Protein AF-A0A7S3V3T6-F1 (afdb_monomer_lite)

Secondary structure (DSSP, 8-state):
----TT-SS--S------SSS----TTS-TT-EEEEEEES-GGGS-GGGHHHHHHHHHHHEEEEEEEEEE-----TTTHHHHHHHHHHHHHHHT--HHHHHTT-

pLDDT: mean 87.16, std 9.93, range [44.53, 98.56]

Foldseek 3Di:
DDDDPPDPDDPDDDDDDDQPPDDAPVVAAFQADQEDEAAQHLLQHDPVCSVVNVVRVNRRHHVNRDYHYHHDDCPVVCVVVVVVVVVVVCVVVVPDPVSVVNSD

Organism: NCBI:txid215587

InterPro domains:
  IPR013216 Methyltransferase type 11 [PF08241] (13-69)
  IPR029063 S-adenosyl-L-methionine-dependent methyltransferase superfamily [G3DSA:3.40.50.150] (2-100)
  IPR029063 S-adenosyl-L-methionine-dependent methyltransferase superfamily [SSF53335] (4-76)

Structure (mmCIF, N/CA/C/O backbone):
data_AF-A0A7S3V3T6-F1
#
_entry.id   AF-A0A7S3V3T6-F1
#
loop_
_atom_site.group_PDB
_atom_site.id
_atom_site.type_symbol
_atom_site.label_atom_id
_atom_site.label_alt_id
_atom_site.label_comp_id
_atom_site.label_asym_id
_atom_site.label_entity_id
_atom_site.label_seq_id
_atom_site.pdbx_PDB_ins_code
_atom_site.Cartn_x
_atom_site.Cartn_y
_atom_site.Cartn_z
_atom_site.occupancy
_atom_site.B_iso_or_equiv
_atom_site.auth_seq_id
_atom_site.auth_comp_id
_atom_site.auth_asym_id
_atom_site.auth_atom_id
_atom_site.pdbx_PDB_model_num
ATOM 1 N N . TYR A 1 1 ? -11.395 9.733 -7.670 1.00 44.53 1 TYR A N 1
ATOM 2 C CA . TYR A 1 1 ? -12.633 9.117 -7.145 1.00 44.53 1 TYR A CA 1
ATOM 3 C C . TYR A 1 1 ? -12.459 7.608 -7.218 1.00 44.53 1 TYR A C 1
ATOM 5 O O . TYR A 1 1 ? -11.934 7.136 -8.219 1.00 44.53 1 TYR A O 1
ATOM 13 N N . VAL A 1 2 ? -12.792 6.868 -6.159 1.00 57.88 2 VAL A N 1
ATOM 14 C CA . VAL A 1 2 ? -12.673 5.398 -6.143 1.00 57.88 2 VAL A CA 1
ATOM 15 C C . VAL A 1 2 ? -13.891 4.814 -6.858 1.00 57.88 2 VAL A C 1
ATOM 17 O O . VAL A 1 2 ? -15.022 5.083 -6.455 1.00 57.88 2 VAL A O 1
ATOM 20 N N . VAL A 1 3 ? -13.667 4.069 -7.943 1.00 56.88 3 VAL A N 1
ATOM 21 C CA . VAL A 1 3 ? -14.731 3.445 -8.747 1.00 56.88 3 VAL A CA 1
ATOM 22 C C . VAL A 1 3 ? -14.764 1.956 -8.466 1.00 56.88 3 VAL A C 1
ATOM 24 O O . VAL A 1 3 ? -13.835 1.237 -8.820 1.00 56.88 3 VAL A O 1
ATOM 27 N N . GLU A 1 4 ? -15.854 1.486 -7.874 1.00 67.50 4 GLU A N 1
ATOM 28 C CA . GLU A 1 4 ? -16.157 0.062 -7.786 1.00 67.50 4 GLU A CA 1
ATOM 29 C C . GLU A 1 4 ? -17.113 -0.331 -8.921 1.00 67.50 4 GLU A C 1
ATOM 31 O O . GLU A 1 4 ? -18.010 0.433 -9.295 1.00 67.50 4 GLU A O 1
ATOM 36 N N . ARG A 1 5 ? -16.933 -1.527 -9.501 1.00 67.69 5 ARG A N 1
ATOM 37 C CA . ARG A 1 5 ? -17.873 -2.045 -10.506 1.00 67.69 5 ARG A CA 1
ATOM 38 C C . ARG A 1 5 ? -19.272 -2.147 -9.890 1.00 67.69 5 ARG A C 1
ATOM 40 O O . ARG A 1 5 ? -19.436 -2.760 -8.847 1.00 67.69 5 ARG A O 1
ATOM 47 N N . ALA A 1 6 ? -20.266 -1.618 -10.606 1.00 75.88 6 ALA A N 1
ATOM 48 C CA . ALA A 1 6 ? -21.687 -1.635 -10.245 1.00 75.88 6 ALA A CA 1
ATOM 49 C C . ALA A 1 6 ? -22.109 -0.756 -9.049 1.00 75.88 6 ALA A C 1
ATOM 51 O O . ALA A 1 6 ? -23.242 -0.889 -8.592 1.00 75.88 6 ALA A O 1
ATOM 52 N N . SER A 1 7 ? -21.269 0.178 -8.589 1.00 78.88 7 SER A N 1
ATOM 53 C CA . SER A 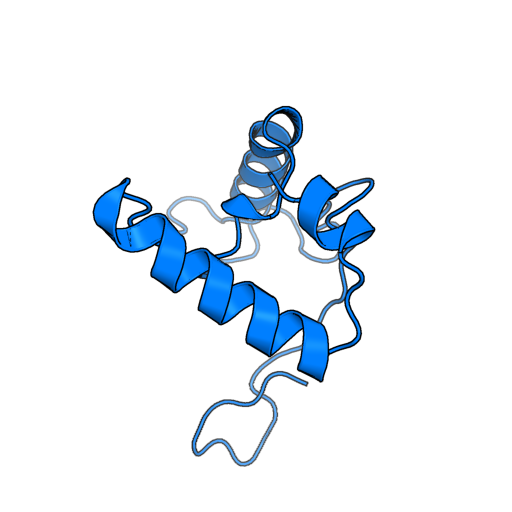1 7 ? -21.735 1.235 -7.684 1.00 78.88 7 SER A CA 1
ATOM 54 C C . SER A 1 7 ? -22.224 2.455 -8.470 1.00 78.88 7 SER A C 1
ATOM 56 O O . SER A 1 7 ? -21.523 2.959 -9.347 1.00 78.88 7 SER A O 1
ATOM 58 N N . GLU A 1 8 ? -23.417 2.955 -8.142 1.00 82.06 8 GLU A N 1
ATOM 59 C CA . GLU A 1 8 ? -23.961 4.205 -8.701 1.00 82.06 8 GLU A CA 1
ATOM 60 C C . GLU A 1 8 ? -23.407 5.458 -7.992 1.00 82.06 8 GLU A C 1
ATOM 62 O O . GLU A 1 8 ? -23.579 6.575 -8.480 1.00 82.06 8 GLU A O 1
ATOM 67 N N . VAL A 1 9 ? -22.719 5.286 -6.854 1.00 81.44 9 VAL A N 1
ATOM 68 C CA . VAL A 1 9 ? -22.163 6.367 -6.019 1.00 81.44 9 VAL A CA 1
ATOM 69 C C . VAL A 1 9 ? -20.726 6.066 -5.560 1.00 81.44 9 VAL A C 1
ATOM 71 O O . VAL A 1 9 ? -20.338 4.897 -5.486 1.00 81.44 9 VAL A O 1
ATOM 74 N N . PRO A 1 10 ? -19.907 7.083 -5.227 1.00 80.06 10 PRO A N 1
ATOM 75 C CA . PRO A 1 10 ? -18.588 6.856 -4.642 1.00 80.06 10 PRO A CA 1
ATOM 76 C C . PRO A 1 10 ? -18.694 6.088 -3.319 1.00 80.06 10 PRO A C 1
ATOM 78 O O . PRO A 1 10 ? -19.477 6.454 -2.446 1.00 80.06 10 PRO A O 1
ATOM 81 N N . VAL A 1 11 ? -17.883 5.044 -3.164 1.00 84.94 11 VAL A N 1
ATOM 82 C CA . VAL A 1 11 ? -17.856 4.193 -1.956 1.00 84.94 11 VAL A CA 1
ATOM 83 C C . VAL A 1 11 ? -16.882 4.696 -0.888 1.00 84.94 11 VAL A C 1
ATOM 85 O O . VAL A 1 11 ? -16.806 4.146 0.206 1.00 84.94 11 VAL A O 1
ATOM 88 N N . GLY A 1 12 ? -16.134 5.752 -1.201 1.00 85.44 12 GLY A N 1
ATOM 89 C CA . GLY A 1 12 ? -15.147 6.332 -0.308 1.00 85.44 12 GLY A CA 1
ATOM 90 C C . GLY A 1 12 ? -14.510 7.590 -0.877 1.00 85.44 12 GLY A C 1
ATOM 91 O O . GLY A 1 12 ? -14.820 8.043 -1.985 1.00 85.44 12 GLY A O 1
ATOM 92 N N . GLU A 1 13 ? -13.602 8.143 -0.088 1.00 86.25 13 GLU A N 1
ATOM 93 C CA . GLU A 1 13 ? -12.802 9.308 -0.433 1.00 86.25 13 GLU A CA 1
ATOM 94 C C . GLU A 1 13 ? -11.474 8.870 -1.056 1.00 86.25 13 GLU A C 1
ATOM 96 O O . GLU A 1 13 ? -10.857 7.898 -0.622 1.00 86.25 13 GLU A O 1
ATOM 101 N N . PHE A 1 14 ? -11.037 9.588 -2.090 1.00 87.00 14 PHE A N 1
ATOM 102 C CA . PHE A 1 14 ? -9.667 9.465 -2.574 1.00 87.00 14 PHE A CA 1
ATOM 103 C C . PHE A 1 14 ? -8.807 10.476 -1.824 1.00 87.00 14 PHE A C 1
ATOM 105 O O . PHE A 1 14 ? -9.065 11.674 -1.917 1.00 87.00 14 PHE A O 1
ATOM 112 N N . VAL A 1 15 ? -7.790 9.981 -1.126 1.00 85.12 15 VAL A N 1
ATOM 113 C CA . VAL A 1 15 ? -6.799 10.805 -0.442 1.00 85.12 15 VAL A CA 1
ATOM 114 C C . VAL A 1 15 ? -5.468 10.606 -1.147 1.00 85.12 15 VAL A C 1
ATOM 116 O O . VAL A 1 15 ? -4.933 9.499 -1.173 1.00 85.12 15 VAL A O 1
ATOM 119 N N . GLU A 1 16 ? -4.958 11.679 -1.739 1.00 83.88 16 GLU A N 1
ATOM 120 C CA . GLU A 1 16 ? -3.618 11.699 -2.314 1.00 83.88 16 GLU A CA 1
ATOM 121 C C . GLU A 1 16 ? -2.574 11.691 -1.190 1.00 83.88 16 GLU A C 1
ATOM 123 O O . GLU A 1 16 ? -2.733 12.382 -0.181 1.00 83.88 16 GLU A O 1
ATOM 128 N N . PHE A 1 17 ? -1.514 10.905 -1.357 1.00 80.69 17 PHE A N 1
ATOM 129 C CA . PHE A 1 17 ? -0.365 10.892 -0.458 1.00 80.69 17 PHE A CA 1
ATOM 130 C C . PHE A 1 17 ? 0.925 10.807 -1.274 1.00 80.69 17 PHE A C 1
ATOM 132 O O . PHE A 1 17 ? 0.946 10.231 -2.362 1.00 80.69 17 PHE A O 1
ATOM 139 N N . ASP A 1 18 ? 1.997 11.379 -0.735 1.00 80.94 18 ASP A N 1
ATOM 140 C CA . ASP A 1 18 ? 3.325 11.325 -1.335 1.00 80.94 18 ASP A CA 1
ATOM 141 C C . ASP A 1 18 ? 4.047 10.057 -0.856 1.00 80.94 18 ASP A C 1
ATOM 143 O O . ASP A 1 18 ? 4.284 9.870 0.339 1.00 80.94 18 ASP A O 1
ATOM 147 N N . TYR A 1 19 ? 4.361 9.153 -1.783 1.00 78.25 19 TYR A N 1
ATOM 148 C CA . TYR A 1 19 ? 5.116 7.931 -1.493 1.00 78.25 19 TYR A CA 1
ATOM 149 C C . TYR A 1 19 ? 6.626 8.075 -1.743 1.00 78.25 19 TYR A C 1
ATOM 151 O O . TYR A 1 19 ? 7.387 7.174 -1.385 1.00 78.25 19 TYR A O 1
ATOM 159 N N . LYS A 1 20 ? 7.077 9.209 -2.298 1.00 74.12 20 LYS A N 1
ATOM 160 C CA . LYS A 1 20 ? 8.477 9.485 -2.644 1.00 74.12 20 LYS A CA 1
ATOM 161 C C . LYS A 1 20 ? 9.226 10.221 -1.553 1.00 74.12 20 LYS A C 1
ATOM 163 O O . LYS A 1 20 ? 10.387 9.895 -1.327 1.00 74.12 20 LYS A O 1
ATOM 168 N N . GLU A 1 21 ? 8.594 11.155 -0.852 1.00 76.44 21 GLU A N 1
ATOM 169 C CA . GLU A 1 21 ? 9.235 11.954 0.203 1.00 76.44 21 GLU A CA 1
ATOM 170 C C . GLU A 1 21 ? 8.925 11.389 1.598 1.00 76.44 21 GLU A C 1
ATOM 172 O O . GLU A 1 21 ? 9.685 10.567 2.122 1.00 76.44 21 GLU A O 1
ATOM 177 N N . GLU A 1 22 ? 7.789 11.766 2.187 1.00 75.31 22 GLU A N 1
ATOM 178 C CA . GLU A 1 22 ? 7.362 11.336 3.521 1.00 75.31 22 GLU A CA 1
ATOM 179 C C . GLU A 1 22 ? 6.024 10.598 3.457 1.00 75.31 22 GLU A C 1
ATOM 181 O O . GLU A 1 22 ? 4.963 11.205 3.306 1.00 75.31 22 GLU A O 1
ATOM 186 N N . PHE A 1 23 ? 6.060 9.276 3.655 1.00 83.56 23 PHE A N 1
ATOM 187 C CA . PHE A 1 23 ? 4.827 8.510 3.788 1.00 83.56 23 PHE A CA 1
ATOM 188 C C . PHE A 1 23 ? 4.136 8.837 5.112 1.00 83.56 23 PHE A C 1
ATOM 190 O O . PHE A 1 23 ? 4.697 8.637 6.198 1.00 83.56 23 PHE A O 1
ATOM 197 N N . SER A 1 24 ? 2.893 9.299 5.013 1.00 86.69 24 SER A N 1
ATOM 198 C CA . SER A 1 24 ? 2.055 9.600 6.162 1.00 86.69 24 SER A CA 1
ATOM 199 C C . SER A 1 24 ? 0.576 9.388 5.857 1.00 86.69 24 SER A C 1
ATOM 201 O O . SER A 1 24 ? 0.061 9.830 4.833 1.00 86.69 24 SER A 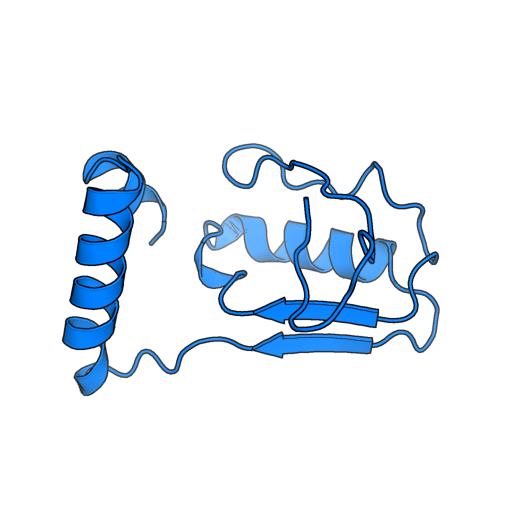O 1
ATOM 203 N N . LEU A 1 25 ? -0.129 8.771 6.806 1.00 90.12 25 LEU A N 1
ATOM 204 C CA . LEU A 1 25 ? -1.580 8.612 6.801 1.00 90.12 25 LEU A CA 1
ATOM 205 C C . LEU A 1 25 ? -2.239 9.608 7.772 1.00 90.12 25 LEU A C 1
ATOM 207 O O . LEU A 1 25 ? -3.199 9.263 8.458 1.00 90.12 25 LEU A O 1
ATOM 211 N N . ASN A 1 26 ? -1.711 10.833 7.894 1.00 88.94 26 ASN A N 1
ATOM 212 C CA . ASN A 1 26 ? -2.159 11.831 8.883 1.00 88.94 26 ASN A CA 1
ATOM 213 C C . ASN A 1 26 ? -3.644 12.218 8.775 1.00 88.94 26 ASN A C 1
ATOM 215 O O . ASN A 1 26 ? -4.244 12.623 9.770 1.00 88.94 26 ASN A O 1
ATOM 219 N N . SER A 1 27 ? -4.249 12.090 7.593 1.00 90.50 27 SER A N 1
ATOM 220 C CA . SER A 1 27 ? -5.692 12.286 7.398 1.00 90.50 27 SER A CA 1
ATOM 221 C C . SER A 1 27 ? -6.542 11.190 8.055 1.00 90.50 27 SER A C 1
ATOM 223 O O . SER A 1 27 ? -7.740 11.382 8.257 1.00 90.50 27 SER A O 1
ATOM 225 N N . ILE A 1 28 ? -5.933 10.058 8.422 1.00 93.25 28 ILE A N 1
ATOM 226 C CA . ILE A 1 28 ? -6.582 8.906 9.041 1.00 93.25 28 ILE A CA 1
ATOM 227 C C . ILE A 1 28 ? -6.201 8.857 10.535 1.00 93.25 28 ILE A C 1
ATOM 229 O O . ILE 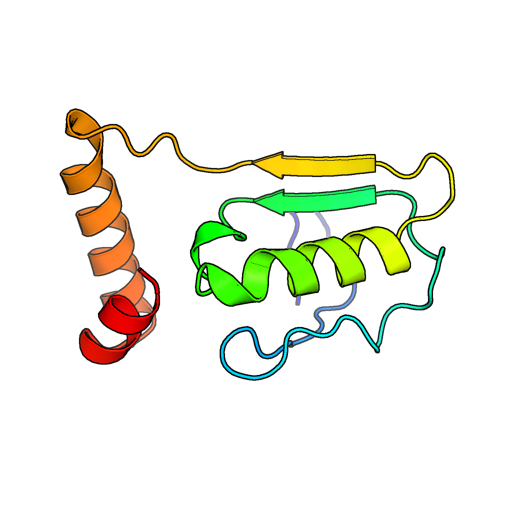A 1 28 ? -5.021 8.695 10.882 1.00 93.25 28 ILE A O 1
ATOM 233 N N . PRO A 1 29 ? -7.174 8.974 11.460 1.00 95.88 29 PRO A N 1
ATOM 234 C CA . PRO A 1 29 ? -6.889 8.936 12.890 1.00 95.88 29 PRO A CA 1
ATOM 235 C C . PRO A 1 29 ? -6.303 7.592 13.336 1.00 95.88 29 PRO A C 1
ATOM 237 O O . PRO A 1 29 ? -6.556 6.545 12.736 1.00 95.88 29 PRO A O 1
ATOM 240 N N . SER A 1 30 ? -5.546 7.606 14.430 1.00 98.06 30 SER A N 1
ATOM 241 C CA . SER A 1 30 ? -5.027 6.375 15.030 1.00 98.06 30 SER A CA 1
ATOM 242 C C . SER A 1 30 ? -6.166 5.475 15.508 1.00 98.06 30 SER A C 1
ATOM 244 O O . SER A 1 30 ? -7.164 5.968 16.034 1.00 98.06 30 SER A O 1
ATOM 246 N N . SER A 1 31 ? -6.010 4.161 15.343 1.00 98.19 31 SER A N 1
ATOM 247 C CA . SER A 1 31 ? -7.008 3.160 15.731 1.00 98.19 31 SER A CA 1
ATOM 248 C C . SER A 1 31 ? -8.424 3.497 15.258 1.00 98.19 31 SER A C 1
ATOM 250 O O . SER A 1 31 ? -9.390 3.423 16.017 1.00 98.19 31 SER A O 1
ATOM 252 N N . SER A 1 32 ? -8.556 3.881 13.990 1.00 97.62 32 SER A N 1
ATOM 253 C CA . SER A 1 32 ? -9.827 4.295 13.397 1.00 97.62 32 SER A CA 1
ATOM 254 C C . SER A 1 32 ? -10.343 3.353 12.318 1.00 97.62 32 SER A C 1
ATOM 256 O O . SER A 1 32 ? -11.548 3.379 12.066 1.00 97.62 32 SER A O 1
ATOM 258 N N . VAL A 1 33 ? -9.493 2.491 11.748 1.00 97.06 33 VAL A N 1
ATOM 259 C CA . VAL A 1 33 ? -9.882 1.573 10.668 1.00 97.06 33 VAL A CA 1
ATOM 260 C C . VAL A 1 33 ? -9.850 0.111 11.112 1.00 97.06 33 VAL A C 1
ATOM 262 O O . VAL A 1 33 ? -9.000 -0.299 11.904 1.00 97.06 33 VAL A O 1
ATOM 265 N N . ASP A 1 34 ? -10.796 -0.677 10.602 1.00 98.25 34 ASP A N 1
ATOM 266 C CA . ASP A 1 34 ? -10.902 -2.119 10.870 1.00 98.25 34 ASP A CA 1
ATOM 267 C C . ASP A 1 34 ? -10.096 -2.961 9.861 1.00 98.25 34 ASP A C 1
ATOM 269 O O . ASP A 1 34 ? -9.685 -4.081 10.165 1.00 98.25 34 ASP A O 1
ATOM 273 N N . LEU A 1 35 ? -9.856 -2.421 8.662 1.00 97.31 35 LEU A N 1
ATOM 274 C CA . LEU A 1 35 ? -9.185 -3.099 7.558 1.00 97.31 35 LEU A CA 1
ATOM 275 C C . LEU A 1 35 ? -8.310 -2.113 6.781 1.00 97.31 35 LEU A C 1
ATOM 277 O O . LEU A 1 35 ? -8.768 -1.039 6.398 1.00 97.31 35 LEU A O 1
ATOM 281 N N . VAL A 1 36 ? -7.078 -2.524 6.495 1.00 96.94 36 VAL A N 1
ATOM 282 C CA . VAL A 1 36 ? -6.217 -1.915 5.477 1.00 96.94 36 VAL A CA 1
ATOM 283 C C . VAL A 1 36 ? -5.920 -2.974 4.424 1.00 96.94 36 VAL A C 1
ATOM 285 O O . VAL A 1 36 ? -5.537 -4.096 4.755 1.00 96.94 36 VAL A O 1
ATOM 288 N N . THR A 1 37 ? -6.082 -2.626 3.151 1.00 95.94 37 THR A N 1
ATOM 289 C CA . THR A 1 37 ? -5.705 -3.479 2.019 1.00 95.94 37 THR A CA 1
ATOM 290 C C . THR A 1 37 ? -4.678 -2.759 1.160 1.00 95.94 37 THR A C 1
ATOM 292 O O . THR A 1 37 ? -4.922 -1.628 0.747 1.00 95.94 37 THR A O 1
ATOM 295 N N . MET A 1 38 ? -3.563 -3.414 0.859 1.00 93.62 38 MET A N 1
ATOM 296 C CA . MET A 1 38 ? -2.516 -2.901 -0.022 1.00 93.62 38 MET A CA 1
ATOM 297 C C . MET A 1 38 ? -2.247 -3.943 -1.103 1.00 93.62 38 MET A C 1
ATOM 299 O O . MET A 1 38 ? -1.872 -5.076 -0.801 1.00 93.62 38 MET A O 1
ATOM 303 N N . ASN A 1 39 ? -2.500 -3.576 -2.356 1.00 91.69 39 ASN A N 1
ATOM 304 C CA . ASN A 1 39 ? -2.379 -4.470 -3.500 1.00 91.69 39 ASN A CA 1
ATOM 305 C C . ASN A 1 39 ? -1.343 -3.913 -4.471 1.00 91.69 39 ASN A C 1
ATOM 307 O O . ASN A 1 39 ? -1.613 -2.883 -5.081 1.00 91.69 39 ASN A O 1
ATOM 311 N N . ALA A 1 40 ? -0.220 -4.619 -4.619 1.00 87.62 40 ALA A N 1
ATOM 312 C CA . ALA A 1 40 ? 0.905 -4.229 -5.464 1.00 87.62 40 ALA A CA 1
ATOM 313 C C . ALA A 1 40 ? 1.389 -2.808 -5.142 1.00 87.62 40 ALA A C 1
ATOM 315 O O . ALA A 1 40 ? 1.473 -1.965 -6.021 1.00 87.62 40 ALA A O 1
ATOM 316 N N . GLY A 1 41 ? 1.570 -2.520 -3.852 1.00 87.88 41 GLY A N 1
ATOM 317 C CA . GLY A 1 41 ? 1.794 -1.156 -3.371 1.00 87.88 41 GLY A CA 1
ATOM 318 C C . GLY A 1 41 ? 3.080 -1.004 -2.576 1.00 87.88 41 GLY A C 1
ATOM 319 O O . GLY A 1 41 ? 3.714 0.043 -2.629 1.00 87.88 41 GLY A O 1
ATOM 320 N N . LEU A 1 42 ? 3.477 -2.040 -1.832 1.00 89.69 42 LEU A N 1
ATOM 321 C CA . LEU A 1 42 ? 4.601 -1.944 -0.909 1.00 89.69 42 LEU A CA 1
ATOM 322 C C . LEU A 1 42 ? 5.939 -1.872 -1.650 1.00 89.69 42 LEU A C 1
ATOM 324 O O . LEU A 1 42 ? 6.866 -1.238 -1.155 1.00 89.69 42 LEU A O 1
ATOM 328 N N . HIS A 1 43 ? 6.032 -2.499 -2.825 1.00 87.62 43 HIS A N 1
ATOM 329 C CA . HIS A 1 43 ? 7.264 -2.537 -3.613 1.00 87.62 43 HIS A CA 1
ATOM 330 C C . HIS A 1 43 ? 7.630 -1.196 -4.262 1.00 87.62 43 HIS A C 1
ATOM 332 O O . HIS A 1 43 ? 8.787 -1.019 -4.599 1.00 87.62 43 HIS A O 1
ATOM 338 N N . HIS A 1 44 ? 6.695 -0.246 -4.384 1.00 86.56 44 HIS A N 1
ATOM 339 C CA . HIS A 1 44 ? 6.988 1.100 -4.899 1.00 86.56 44 HIS A CA 1
ATOM 340 C C . HIS A 1 44 ? 7.717 1.989 -3.877 1.00 86.56 44 HIS A C 1
ATOM 342 O O . HIS A 1 44 ? 8.143 3.099 -4.193 1.00 86.56 44 HIS A O 1
ATOM 348 N N . PHE A 1 45 ? 7.834 1.548 -2.620 1.00 87.19 45 PHE A N 1
ATOM 349 C CA . PHE A 1 45 ? 8.580 2.280 -1.605 1.00 87.19 45 PHE A CA 1
ATOM 350 C C . PHE A 1 45 ? 10.040 1.846 -1.589 1.00 87.19 45 PHE A C 1
ATOM 352 O O . PHE A 1 45 ? 10.347 0.658 -1.487 1.00 87.19 45 PHE A O 1
ATOM 359 N N . ALA A 1 46 ? 10.942 2.826 -1.516 1.00 85.31 46 ALA A N 1
ATOM 360 C CA . ALA A 1 46 ? 12.342 2.559 -1.220 1.00 85.31 46 ALA A CA 1
ATOM 361 C C . ALA A 1 46 ? 12.474 1.699 0.053 1.00 85.31 46 ALA A C 1
ATOM 363 O O . ALA A 1 46 ? 11.856 1.989 1.083 1.00 85.31 46 ALA A O 1
ATOM 364 N N . GLN A 1 47 ? 13.332 0.675 0.013 1.00 86.88 47 GLN A N 1
ATOM 365 C CA . GLN A 1 47 ? 13.438 -0.360 1.057 1.00 86.88 47 GLN A CA 1
ATOM 366 C C . GLN A 1 47 ? 13.579 0.194 2.485 1.00 86.88 47 GLN A C 1
ATOM 368 O O . GLN A 1 47 ? 12.988 -0.319 3.436 1.00 86.88 47 GLN A O 1
ATOM 373 N N . HIS A 1 48 ? 14.328 1.287 2.651 1.00 87.81 48 HIS A N 1
ATOM 374 C CA . HIS A 1 48 ? 14.551 1.920 3.953 1.00 87.81 48 HIS A CA 1
A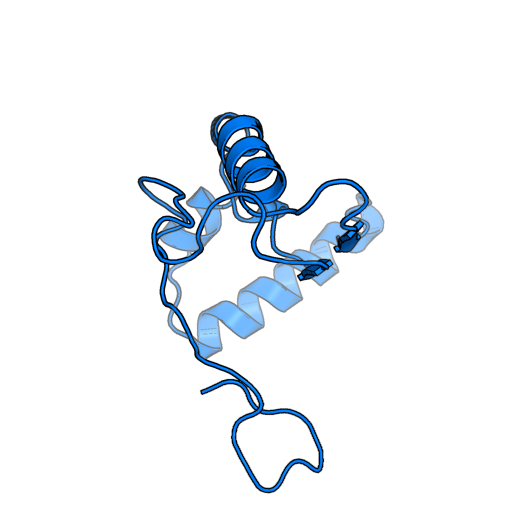TOM 375 C C . HIS A 1 48 ? 13.308 2.629 4.529 1.00 87.81 48 HIS A C 1
ATOM 377 O O . HIS A 1 48 ? 13.283 2.919 5.724 1.00 87.81 48 HIS A O 1
ATOM 383 N N . LYS A 1 49 ? 12.276 2.890 3.714 1.00 88.38 49 LYS A N 1
ATOM 384 C CA . LYS A 1 49 ? 11.013 3.533 4.117 1.00 88.38 49 LYS A CA 1
ATOM 385 C C . LYS A 1 49 ? 9.937 2.536 4.538 1.00 88.38 49 LYS A C 1
ATOM 387 O O . LYS A 1 49 ? 9.020 2.914 5.266 1.00 88.38 49 LYS A O 1
ATOM 392 N N . ILE A 1 50 ? 10.060 1.261 4.162 1.00 91.31 50 ILE A N 1
ATOM 393 C CA . ILE A 1 50 ? 9.077 0.211 4.485 1.00 91.31 50 ILE A CA 1
ATOM 394 C C . ILE A 1 50 ? 8.723 0.169 5.987 1.00 91.31 50 ILE A C 1
ATOM 396 O O . ILE A 1 50 ? 7.533 0.117 6.304 1.00 91.31 50 ILE A O 1
ATOM 400 N N . PRO A 1 51 ? 9.675 0.260 6.942 1.00 93.81 51 PRO A N 1
ATOM 401 C CA . PRO A 1 51 ? 9.326 0.273 8.363 1.00 93.81 51 PRO A CA 1
ATOM 402 C C . PRO A 1 51 ? 8.407 1.437 8.764 1.00 93.81 51 PRO A C 1
ATOM 404 O O . PRO A 1 51 ? 7.502 1.241 9.573 1.00 93.81 51 PRO A O 1
ATOM 407 N N . GLN A 1 52 ? 8.600 2.628 8.186 1.00 92.44 52 GLN A N 1
ATOM 408 C CA . GLN A 1 52 ? 7.736 3.790 8.425 1.00 92.44 52 GLN A CA 1
ATOM 409 C C . GLN A 1 52 ? 6.336 3.566 7.843 1.00 92.44 52 GLN A C 1
ATOM 411 O O . GLN A 1 52 ? 5.345 3.855 8.513 1.00 92.44 52 GLN A O 1
ATOM 416 N N . VAL A 1 53 ? 6.245 2.993 6.639 1.00 92.94 53 VAL A N 1
ATOM 417 C CA . VAL A 1 53 ? 4.964 2.644 6.003 1.00 92.94 53 VAL A CA 1
ATOM 418 C C . VAL A 1 53 ? 4.166 1.682 6.878 1.00 92.94 53 VAL A C 1
ATOM 420 O O . VAL A 1 53 ? 3.001 1.932 7.192 1.00 92.94 53 VAL A O 1
ATOM 423 N N . LEU A 1 54 ? 4.806 0.607 7.339 1.00 95.50 54 LEU A N 1
ATOM 424 C CA . LEU A 1 54 ? 4.169 -0.382 8.205 1.00 95.50 54 LEU A CA 1
ATOM 425 C C . LEU A 1 54 ? 3.786 0.203 9.573 1.00 95.50 54 LEU A C 1
ATOM 427 O O . LEU A 1 54 ? 2.748 -0.170 10.120 1.00 95.50 54 LEU A O 1
ATOM 431 N N . ALA A 1 55 ? 4.579 1.136 10.112 1.00 96.06 55 ALA A N 1
ATOM 432 C CA . ALA A 1 55 ? 4.253 1.831 11.356 1.00 96.06 55 ALA A CA 1
ATOM 433 C C . ALA A 1 55 ? 2.985 2.689 11.222 1.00 96.06 55 ALA A C 1
ATOM 435 O O . ALA A 1 55 ? 2.132 2.660 12.108 1.00 96.06 55 ALA A O 1
ATOM 436 N N . GLU A 1 56 ? 2.821 3.398 10.105 1.00 95.69 56 GLU A N 1
ATOM 437 C CA . GLU A 1 56 ? 1.618 4.186 9.820 1.00 95.69 56 GLU A CA 1
ATOM 438 C C . GLU A 1 56 ? 0.385 3.299 9.596 1.00 95.69 56 GLU A C 1
ATOM 440 O O . GLU A 1 56 ? -0.676 3.579 10.157 1.00 95.69 56 GLU A O 1
ATOM 445 N N . VAL A 1 57 ? 0.521 2.187 8.862 1.00 96.44 57 VAL A N 1
ATOM 446 C CA . VAL A 1 57 ? -0.558 1.191 8.708 1.00 96.44 57 VAL A CA 1
ATOM 447 C C . VAL A 1 57 ? -0.983 0.639 10.071 1.00 96.44 57 VAL A C 1
ATOM 449 O O . VAL A 1 57 ? -2.173 0.580 10.381 1.00 96.44 57 VAL A O 1
ATOM 452 N N . TYR A 1 58 ? -0.019 0.278 10.919 1.00 97.62 58 TYR A N 1
ATOM 453 C CA . TYR A 1 58 ? -0.300 -0.192 12.272 1.00 97.62 58 TYR A CA 1
ATOM 454 C C . TYR A 1 58 ? -0.978 0.885 13.130 1.00 97.62 58 TYR A C 1
ATOM 456 O O . TYR A 1 58 ? -1.934 0.586 13.842 1.00 97.62 58 TYR A O 1
ATOM 464 N N . ARG A 1 59 ? -0.527 2.144 13.043 1.00 97.94 59 ARG A N 1
ATOM 465 C CA . ARG A 1 59 ? -1.093 3.273 13.795 1.00 97.94 59 ARG A CA 1
ATOM 466 C C . ARG A 1 59 ? -2.583 3.450 13.513 1.00 97.94 59 ARG A C 1
ATOM 468 O O . ARG A 1 59 ? -3.348 3.684 14.449 1.00 97.94 59 ARG A O 1
ATOM 475 N N . VAL A 1 60 ? -2.997 3.385 12.247 1.00 97.69 60 VAL A N 1
ATOM 476 C CA . VAL A 1 60 ? -4.398 3.628 11.863 1.00 97.69 60 VAL A CA 1
ATOM 477 C C . VAL A 1 60 ? -5.317 2.453 12.200 1.00 97.69 60 VAL A C 1
ATOM 479 O O . VAL A 1 60 ? -6.506 2.669 12.450 1.00 97.69 60 VAL A O 1
ATOM 482 N N . LEU A 1 61 ? -4.787 1.227 12.263 1.00 98.56 61 LEU A N 1
ATOM 483 C CA . LEU A 1 61 ? -5.558 0.030 12.598 1.00 98.56 61 LEU A CA 1
ATOM 484 C C . LEU A 1 61 ? -6.032 0.040 14.057 1.00 98.56 61 LEU A C 1
ATOM 486 O O . LEU A 1 61 ? -5.299 0.352 14.999 1.00 98.56 61 LEU A O 1
ATOM 490 N N . ARG A 1 62 ? -7.300 -0.322 14.258 1.00 98.44 62 ARG A N 1
ATOM 491 C CA . ARG A 1 62 ? -7.852 -0.632 15.585 1.00 98.44 62 ARG A CA 1
ATOM 492 C C . ARG A 1 62 ? -7.219 -1.906 16.152 1.00 98.44 62 ARG A C 1
ATOM 494 O O . ARG A 1 62 ? -6.745 -2.745 15.384 1.00 98.44 62 ARG A O 1
ATOM 501 N N . PRO A 1 63 ? -7.273 -2.130 17.479 1.00 97.69 63 PRO A N 1
ATOM 502 C CA . PRO A 1 63 ? -6.992 -3.448 18.036 1.00 97.69 63 PRO A CA 1
ATOM 503 C C . PRO A 1 63 ? -7.841 -4.520 17.339 1.00 97.69 63 PRO A C 1
ATOM 505 O O . PRO A 1 63 ? -9.058 -4.379 17.244 1.00 97.69 63 PRO A O 1
ATOM 508 N N . SER A 1 64 ? -7.208 -5.603 16.886 1.00 97.00 64 SER A N 1
ATOM 509 C CA . SER A 1 64 ? -7.822 -6.670 16.065 1.00 97.00 64 SER A CA 1
ATOM 510 C C . SER A 1 64 ? -8.179 -6.285 14.622 1.00 97.00 64 SER A C 1
ATOM 512 O O . SER A 1 64 ? -8.789 -7.091 13.923 1.00 97.00 64 SER A O 1
ATOM 514 N N . GLY A 1 65 ? -7.796 -5.091 14.164 1.00 98.19 65 GLY A N 1
ATOM 515 C CA . GLY A 1 65 ? -7.876 -4.727 12.756 1.00 98.19 65 GLY A CA 1
ATOM 516 C C . GLY A 1 65 ? -6.962 -5.604 11.898 1.00 98.19 65 GLY A C 1
ATOM 517 O O . GLY A 1 65 ? -5.963 -6.148 12.377 1.00 98.19 65 GLY A O 1
ATOM 518 N N . VAL A 1 66 ? -7.310 -5.748 10.622 1.00 98.25 66 VAL A N 1
ATOM 519 C CA . VAL A 1 66 ? -6.606 -6.633 9.688 1.00 98.25 66 VAL A CA 1
ATOM 520 C C . VAL A 1 66 ? -5.843 -5.815 8.655 1.00 98.25 66 VAL A C 1
ATOM 522 O O . VAL A 1 66 ? -6.382 -4.885 8.060 1.00 98.25 66 VAL A O 1
ATOM 525 N N . PHE A 1 67 ? -4.594 -6.198 8.403 1.00 97.94 67 PHE A N 1
ATOM 526 C CA . PHE A 1 67 ? -3.833 -5.728 7.252 1.00 97.94 67 PHE A CA 1
ATOM 527 C C . PHE A 1 67 ? -3.720 -6.855 6.222 1.00 97.94 67 PHE A C 1
ATOM 529 O O . PHE A 1 67 ? -3.172 -7.914 6.525 1.00 97.94 67 PHE A O 1
ATOM 536 N N . ILE A 1 68 ? -4.243 -6.633 5.015 1.00 97.69 68 ILE A N 1
ATOM 537 C CA . ILE A 1 68 ? -4.090 -7.544 3.877 1.00 97.69 68 ILE A CA 1
ATOM 538 C C . ILE A 1 68 ? -3.095 -6.924 2.901 1.00 97.69 68 ILE A C 1
ATOM 540 O O . ILE A 1 68 ? -3.389 -5.912 2.264 1.00 97.69 68 ILE A O 1
ATOM 544 N N . LEU A 1 69 ? -1.938 -7.564 2.766 1.00 95.56 69 LEU A N 1
ATOM 545 C CA . LEU A 1 69 ? -0.933 -7.238 1.765 1.00 95.56 69 LEU A CA 1
ATOM 546 C C . LEU A 1 69 ? -0.966 -8.290 0.656 1.00 95.56 69 LEU A C 1
ATOM 548 O O . LEU A 1 69 ? -0.920 -9.490 0.929 1.00 95.56 69 LEU A O 1
ATOM 552 N N . ARG A 1 70 ? -1.016 -7.838 -0.594 1.00 94.38 70 ARG A N 1
ATOM 553 C CA . ARG A 1 70 ? -0.875 -8.682 -1.779 1.00 94.38 70 ARG A CA 1
ATOM 554 C C . ARG A 1 70 ? 0.211 -8.078 -2.652 1.00 94.38 70 ARG A C 1
ATOM 556 O O . ARG A 1 70 ? 0.032 -6.979 -3.159 1.00 94.38 70 ARG A O 1
ATOM 563 N N . GLU A 1 71 ? 1.272 -8.834 -2.897 1.00 89.81 71 GLU A N 1
ATOM 564 C CA . GLU A 1 71 ? 2.340 -8.469 -3.832 1.00 89.81 71 GLU A CA 1
ATOM 565 C C . GLU A 1 71 ? 2.424 -9.447 -5.006 1.00 89.81 71 GLU A C 1
ATOM 567 O O . GLU A 1 71 ? 1.753 -10.486 -5.026 1.00 89.81 71 GLU A O 1
ATOM 572 N N . HIS A 1 72 ? 3.201 -9.079 -6.020 1.00 86.56 72 HIS A N 1
ATOM 573 C CA . HIS A 1 72 ? 3.535 -9.978 -7.117 1.00 86.56 72 HIS A CA 1
ATOM 574 C C . HIS A 1 72 ? 4.630 -10.958 -6.687 1.00 86.56 72 HIS A C 1
ATOM 576 O O . HIS A 1 72 ? 5.505 -10.615 -5.896 1.00 86.56 72 HIS A O 1
ATOM 582 N N . ASP A 1 73 ? 4.582 -12.175 -7.225 1.00 80.50 73 ASP A N 1
ATOM 583 C CA . ASP A 1 73 ? 5.725 -13.082 -7.182 1.00 80.50 73 ASP A CA 1
ATOM 584 C C . ASP A 1 73 ? 6.700 -12.653 -8.284 1.00 80.50 73 ASP A C 1
ATOM 586 O O . ASP A 1 73 ? 6.376 -12.740 -9.470 1.00 80.50 73 ASP A O 1
ATOM 590 N N . ALA A 1 74 ? 7.846 -12.109 -7.882 1.00 81.81 74 ALA A N 1
ATOM 591 C CA . ALA A 1 74 ? 8.880 -11.586 -8.770 1.00 81.81 74 ALA A CA 1
ATOM 592 C C . ALA A 1 74 ? 10.031 -12.590 -8.917 1.00 81.81 74 ALA A C 1
ATOM 594 O O . ALA A 1 74 ? 11.197 -12.248 -8.730 1.00 81.81 74 ALA A O 1
ATOM 595 N N . SER A 1 75 ? 9.704 -13.854 -9.201 1.00 88.00 75 SER A N 1
ATOM 596 C CA . SER A 1 75 ? 10.719 -14.840 -9.571 1.00 88.00 75 SER A CA 1
ATOM 597 C C . SER A 1 75 ? 11.450 -14.407 -10.847 1.00 88.00 75 SER A C 1
ATOM 599 O O . SER A 1 75 ? 10.864 -13.735 -11.699 1.00 88.00 75 SER A O 1
ATOM 601 N N . ASP A 1 76 ? 12.716 -14.811 -10.997 1.00 88.62 76 ASP A N 1
ATOM 602 C CA . ASP A 1 76 ? 13.572 -14.415 -12.131 1.00 88.62 76 ASP A CA 1
ATOM 603 C C . ASP A 1 76 ? 12.888 -14.643 -13.494 1.00 88.62 76 ASP A C 1
ATOM 605 O O . ASP A 1 76 ? 12.991 -13.826 -14.409 1.00 88.62 76 ASP A O 1
ATOM 609 N N . ASP A 1 77 ? 12.127 -15.732 -13.606 1.00 92.06 77 ASP A N 1
ATOM 610 C CA . ASP A 1 77 ? 11.383 -16.135 -14.800 1.00 92.06 77 ASP A CA 1
ATOM 611 C C . ASP A 1 77 ? 10.248 -15.156 -15.163 1.00 92.06 77 ASP A C 1
ATOM 613 O O . ASP A 1 77 ? 9.840 -15.068 -16.325 1.00 92.06 77 ASP A O 1
ATOM 617 N N . LEU A 1 78 ? 9.701 -14.456 -14.165 1.00 89.44 78 LEU A N 1
ATOM 618 C CA . LEU A 1 78 ? 8.559 -13.552 -14.286 1.00 89.44 78 LEU A CA 1
ATOM 619 C C . LEU A 1 78 ? 8.967 -12.081 -14.399 1.00 89.44 78 LEU A C 1
ATOM 621 O O . LEU A 1 78 ? 8.151 -11.289 -14.879 1.00 89.44 78 LEU A O 1
ATOM 625 N N . LEU A 1 79 ? 10.205 -11.717 -14.034 1.00 88.62 79 LEU A N 1
ATOM 626 C CA . LEU A 1 79 ? 10.714 -10.340 -14.128 1.00 88.62 79 LEU A CA 1
ATOM 627 C C . LEU A 1 79 ? 10.472 -9.699 -15.507 1.00 88.62 79 LEU A C 1
ATOM 629 O O . LEU A 1 79 ? 9.883 -8.622 -15.543 1.00 88.62 79 LEU A O 1
ATOM 633 N N . PRO A 1 80 ? 10.742 -10.362 -16.654 1.00 91.00 80 PRO A N 1
ATOM 634 C CA . PRO A 1 80 ? 10.501 -9.740 -17.960 1.00 91.00 80 PRO A CA 1
ATOM 635 C C . PRO A 1 80 ? 9.028 -9.394 -18.224 1.00 91.00 80 PRO A C 1
ATOM 637 O O . PRO A 1 80 ? 8.721 -8.483 -18.993 1.00 91.00 80 PRO A O 1
ATOM 640 N N . MET A 1 81 ? 8.097 -10.144 -17.625 1.00 90.56 81 MET A N 1
ATOM 641 C CA . MET A 1 81 ? 6.664 -9.876 -17.745 1.00 90.56 81 MET A CA 1
ATOM 642 C C . MET A 1 81 ? 6.255 -8.679 -16.881 1.00 90.56 81 MET A C 1
ATOM 644 O O . MET A 1 81 ? 5.487 -7.838 -17.350 1.00 90.56 81 MET A O 1
ATOM 648 N N . LEU A 1 82 ? 6.795 -8.587 -15.662 1.00 88.25 82 LEU A N 1
ATOM 649 C CA . LEU A 1 82 ? 6.608 -7.450 -14.755 1.00 88.25 82 LEU A CA 1
ATOM 650 C C . LEU A 1 82 ? 7.141 -6.157 -15.394 1.00 88.25 82 LEU A C 1
ATOM 652 O O . LEU A 1 82 ? 6.385 -5.193 -15.522 1.00 88.25 82 LEU A O 1
ATOM 656 N N . ASP A 1 83 ? 8.367 -6.188 -15.923 1.00 87.69 83 ASP A N 1
ATOM 657 C CA . ASP A 1 83 ? 9.008 -5.054 -16.604 1.00 87.69 83 ASP A CA 1
ATOM 658 C C . ASP A 1 83 ? 8.181 -4.559 -17.797 1.00 87.69 83 ASP A C 1
ATOM 660 O O . ASP A 1 83 ? 7.999 -3.355 -18.003 1.00 87.69 83 ASP A O 1
ATOM 664 N N . LEU A 1 84 ? 7.637 -5.487 -18.594 1.00 90.94 84 LEU A N 1
ATOM 665 C CA . LEU A 1 84 ? 6.784 -5.136 -19.726 1.00 90.94 84 LEU A CA 1
ATOM 666 C C . LEU A 1 84 ? 5.465 -4.507 -19.264 1.00 90.94 84 LEU A C 1
ATOM 668 O O . LEU A 1 84 ? 5.009 -3.536 -19.872 1.00 90.94 84 LEU A O 1
ATOM 672 N N . ALA A 1 85 ? 4.844 -5.045 -18.211 1.00 88.88 85 ALA A N 1
ATOM 673 C CA . ALA A 1 85 ? 3.611 -4.495 -17.660 1.00 88.88 85 ALA A CA 1
ATOM 674 C C . ALA A 1 85 ? 3.822 -3.058 -17.152 1.00 88.88 85 ALA A C 1
ATOM 676 O O . ALA A 1 85 ? 3.020 -2.179 -17.481 1.00 88.88 85 ALA A O 1
ATOM 677 N N . HIS A 1 86 ? 4.923 -2.813 -16.436 1.00 86.81 86 HIS A N 1
ATOM 678 C CA . HIS A 1 86 ? 5.309 -1.487 -15.949 1.00 86.81 86 HIS A CA 1
ATOM 679 C C . HIS A 1 86 ? 5.605 -0.541 -17.115 1.00 86.81 86 HIS A C 1
ATOM 681 O O . HIS A 1 86 ? 5.021 0.535 -17.197 1.00 86.81 86 HIS A O 1
ATOM 687 N N . SER A 1 87 ? 6.396 -0.979 -18.099 1.00 89.94 87 SER A N 1
ATOM 688 C CA . SER A 1 87 ? 6.723 -0.180 -19.288 1.00 89.94 87 SER A CA 1
ATOM 689 C C . SER A 1 87 ? 5.475 0.272 -20.053 1.00 89.94 87 SER A C 1
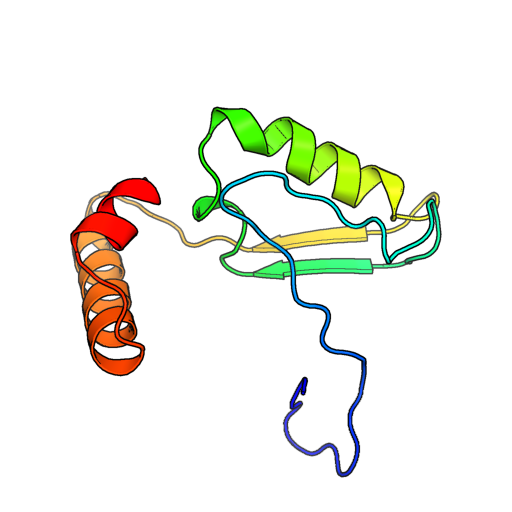ATOM 691 O O . SER A 1 87 ? 5.359 1.435 -20.438 1.00 89.94 87 SER A O 1
ATOM 693 N N . VAL A 1 88 ? 4.514 -0.634 -20.273 1.00 91.81 88 VAL A N 1
ATOM 694 C CA . VAL A 1 88 ? 3.253 -0.300 -20.956 1.00 91.81 88 VAL A CA 1
ATOM 695 C C . VAL A 1 88 ? 2.431 0.688 -20.130 1.00 91.81 88 VAL A C 1
ATOM 697 O O . VAL A 1 88 ? 1.892 1.640 -20.695 1.00 91.81 88 VAL A O 1
ATOM 700 N N . PHE A 1 89 ? 2.340 0.489 -18.813 1.00 88.50 89 PHE A N 1
ATOM 701 C CA . PHE A 1 89 ? 1.629 1.406 -17.926 1.00 88.50 89 PHE A CA 1
ATOM 702 C C . PHE A 1 89 ? 2.271 2.799 -17.932 1.00 88.50 89 PHE A C 1
ATOM 704 O O . PHE A 1 89 ? 1.576 3.776 -18.202 1.00 88.50 89 PHE A O 1
ATOM 711 N N . ASN A 1 90 ? 3.591 2.875 -17.755 1.00 89.50 90 ASN A N 1
ATOM 712 C CA . ASN A 1 90 ? 4.366 4.114 -17.696 1.00 89.50 90 ASN A CA 1
ATOM 713 C C . ASN A 1 90 ? 4.253 4.934 -18.985 1.00 89.50 90 ASN A C 1
ATOM 715 O O . ASN A 1 90 ? 4.057 6.147 -18.933 1.00 89.50 90 ASN A O 1
ATOM 719 N N . VAL A 1 91 ? 4.268 4.284 -20.155 1.00 91.50 91 VAL A N 1
ATOM 720 C CA . VAL A 1 91 ? 4.026 4.963 -21.441 1.00 91.50 91 VAL A CA 1
ATOM 721 C C . VAL A 1 91 ? 2.630 5.590 -21.498 1.00 91.50 91 VAL A C 1
ATOM 723 O O . VAL A 1 91 ? 2.471 6.685 -22.039 1.00 91.50 91 VAL A O 1
ATOM 726 N N . LEU A 1 92 ? 1.612 4.915 -20.957 1.00 91.50 92 LEU A N 1
ATOM 727 C CA . LEU A 1 92 ? 0.234 5.412 -20.961 1.00 91.50 92 LEU A CA 1
ATOM 728 C C . LEU A 1 92 ? -0.010 6.509 -19.916 1.00 91.50 92 LEU A C 1
ATOM 730 O O . LEU A 1 92 ? -0.863 7.368 -20.139 1.00 91.50 92 LEU A O 1
ATOM 734 N N . THR A 1 93 ? 0.713 6.488 -18.796 1.00 87.94 93 THR A N 1
ATOM 735 C CA . THR A 1 93 ? 0.579 7.461 -17.700 1.00 87.94 93 THR A CA 1
ATOM 736 C C . THR A 1 93 ? 1.577 8.615 -17.775 1.00 87.94 93 THR A C 1
ATOM 738 O O . THR A 1 93 ? 1.401 9.610 -17.076 1.00 87.94 93 THR A O 1
ATOM 741 N N . GLY A 1 94 ? 2.578 8.531 -18.654 1.00 90.00 94 GLY A N 1
ATOM 742 C CA . GLY A 1 94 ? 3.604 9.558 -18.834 1.00 90.00 94 GLY A CA 1
ATOM 743 C C . GLY A 1 94 ? 4.730 9.516 -17.798 1.00 90.00 94 GLY A C 1
ATOM 744 O O . GLY A 1 94 ? 5.472 10.492 -17.693 1.00 90.00 94 GLY A O 1
ATOM 745 N N . VAL A 1 95 ? 4.866 8.414 -17.055 1.00 86.00 95 VAL A N 1
ATOM 746 C CA . VAL A 1 95 ? 5.983 8.181 -16.125 1.00 86.00 95 VAL A CA 1
ATOM 747 C C . VAL A 1 95 ? 7.279 8.025 -16.924 1.00 86.00 95 VAL A C 1
ATOM 749 O O 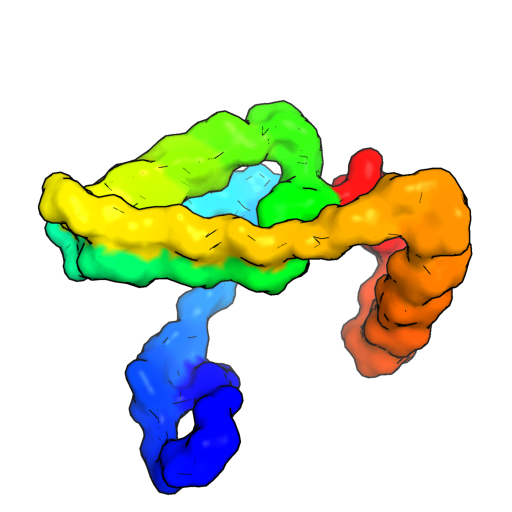. VAL A 1 95 ? 7.329 7.324 -17.938 1.00 86.00 95 VAL A O 1
ATOM 752 N N . SER A 1 96 ? 8.336 8.720 -16.498 1.00 86.25 96 SER A N 1
ATOM 753 C CA . SER A 1 96 ? 9.629 8.691 -17.194 1.00 86.25 96 SER A CA 1
ATOM 754 C C . SER A 1 96 ? 10.473 7.482 -16.783 1.00 86.25 96 SER A C 1
ATOM 756 O O . SER A 1 96 ? 10.385 7.030 -15.649 1.00 86.25 96 SER A O 1
ATOM 758 N N . SER A 1 97 ? 11.377 7.011 -17.649 1.00 82.62 97 SER A N 1
ATOM 759 C CA . SER A 1 97 ? 12.297 5.914 -17.293 1.00 82.62 97 SER A CA 1
ATOM 760 C C . SER A 1 97 ? 13.161 6.224 -16.067 1.00 82.62 97 SER A C 1
ATOM 762 O O . SER A 1 97 ? 13.461 5.331 -15.292 1.00 82.62 97 SER A O 1
ATOM 764 N N . LYS A 1 98 ? 13.528 7.496 -15.861 1.00 83.25 98 LYS A N 1
ATOM 765 C CA . LYS A 1 98 ? 14.286 7.912 -14.674 1.00 83.25 98 LYS A CA 1
ATOM 766 C C . LYS A 1 98 ? 13.474 7.724 -13.388 1.00 83.25 98 LYS A C 1
ATOM 768 O O . LYS A 1 98 ? 14.031 7.380 -12.360 1.00 83.25 98 LYS A O 1
ATOM 773 N N . GLU A 1 99 ? 12.180 8.013 -13.452 1.00 79.38 99 GLU A N 1
ATOM 774 C CA . GLU A 1 99 ? 11.269 7.868 -12.318 1.00 79.38 99 GLU A CA 1
ATOM 775 C C . GLU A 1 99 ? 11.024 6.393 -11.988 1.00 79.38 99 GLU A C 1
ATOM 777 O O . GLU A 1 99 ? 11.043 6.035 -10.821 1.00 79.38 99 GLU A O 1
ATOM 782 N N . ASP A 1 100 ? 10.896 5.544 -13.010 1.00 81.94 100 ASP A N 1
ATOM 783 C CA . ASP A 1 100 ? 10.765 4.085 -12.880 1.00 81.94 100 ASP A CA 1
ATOM 784 C C . ASP A 1 100 ? 11.999 3.445 -12.207 1.00 81.94 100 ASP A C 1
ATOM 786 O O . ASP A 1 100 ? 11.876 2.602 -11.325 1.00 81.94 100 ASP A O 1
ATOM 790 N N . GLU A 1 101 ? 13.208 3.906 -12.553 1.00 79.81 101 GLU A N 1
ATOM 791 C CA . GLU A 1 101 ? 14.465 3.452 -11.932 1.00 79.81 101 GLU A CA 1
ATOM 792 C C . GLU A 1 101 ? 14.580 3.798 -10.435 1.00 79.81 101 GLU A C 1
ATOM 794 O O . GLU A 1 101 ? 15.362 3.170 -9.724 1.00 79.81 101 GLU A O 1
ATOM 799 N N . GLU A 1 102 ? 13.836 4.795 -9.944 1.00 72.94 102 GLU A N 1
ATOM 800 C CA . GLU A 1 102 ? 13.838 5.190 -8.528 1.00 72.94 102 GLU A CA 1
ATOM 801 C C . GLU A 1 102 ? 12.914 4.302 -7.665 1.00 72.94 102 GLU A C 1
ATOM 803 O O . GLU A 1 102 ? 12.979 4.375 -6.435 1.00 72.94 102 GLU A O 1
ATOM 808 N N . GLU A 1 103 ? 12.083 3.451 -8.283 1.00 66.94 103 GLU A N 1
ATOM 809 C CA . GLU A 1 103 ? 11.127 2.564 -7.600 1.00 66.94 103 GLU A CA 1
ATOM 810 C C . GLU A 1 103 ? 11.707 1.184 -7.206 1.00 66.94 103 GLU A C 1
ATOM 812 O O . GLU A 1 103 ? 10.977 0.369 -6.641 1.00 66.94 103 GLU A O 1
ATOM 817 N N . ILE A 1 104 ? 13.000 0.911 -7.458 1.00 54.81 104 ILE A N 1
ATOM 818 C CA . ILE A 1 104 ? 13.649 -0.412 -7.268 1.00 54.81 104 ILE A CA 1
ATOM 819 C C . ILE A 1 104 ? 14.838 -0.359 -6.294 1.00 54.81 104 ILE A C 1
ATOM 821 O O . ILE A 1 104 ? 15.774 0.447 -6.504 1.00 54.81 104 ILE A O 1
#

Radius of gyration: 15.88 Å; chains: 1; bounding box: 38×28×40 Å

Sequence (104 aa):
YVVERASEVPVGEFVEFDYKEEFSLNSIPSSSVDLVTMNAGLHHFAQHKIPQVLAEVYRVLRPSGVFILREHDASDDLLPMLDLAHSVFNVLTGVSSKEDEEEI

=== Feature glossary ===
Key to the feature types in this record:

— What the protein is —

Primary structure: the covalent order of the twenty standard amino acids along the backbone. Two proteins with the same sequence will (almost always) fold to the same structure; two with 30% identity often share a fold but not the details.

Database cross-references. InterPro integrates a dozen domain/family signature databases into unified entries with residue-range hits. GO terms attach function/process/location labels with evidence codes. CATH codes position the fold in a four-level structural taxonomy. Organism is the NCBI-taxonomy species name.

— Where its atoms are —

The mmCIF block holds the 3D Cartesian coordinates of each backbone atom (N, Cα, C, O) in ångströms. mmCIF is the PDB's canonical archive format — a tagged-loop text representation of the atomic model.

Six rendered views show the 3D structure from the faces of a cube — i.e. along ±x, ±y, ±z. Rendering representation is drawn randomly per protein from cartoon (secondary-structure ribbons), sticks (backbone bonds), or molecular surface; coloring is either N→C rainbow (blue at the N-terminus through red at the C-terminus) or one color per chain.

— Local backbone conformation —

DSSP 8-state secondary structure assigns each residue one of H (α-helix), G (3₁₀-helix), I (π-helix), E (extended β-strand), B (isolated β-bridge), T (hydrogen-bonded turn), S (bend), or '-' (coil). The assignment is computed from backbone hydrogen-bond geometry via the Kabsch–Sander algorithm.

P-SEA three-state annotation labels each residue as helix, strand, or coil based purely on the geometry of the Cα trace. It serves as a fallback when the full backbone (and thus DSSP) is unavailable.

The φ/ψ torsion pair specifies the backbone conformation at each residue. φ rotates about the N–Cα bond, ψ about the Cα–C bond. Steric clashes forbid most of the (φ, ψ) plane — the allowed regions (α-helix basin, β-sheet basin, left-handed helix) are the Ramachandran-allowed regions.

— Global shape and packing —

The geometric summary reports three shape descriptors. Rg (radius of gyration) measures how spread out the Cα atoms are about their centre of mass; compact globular proteins have small Rg, elongated or unfolded ones large. Cα contacts (<8 Å, |i−j|>4) count long-range residue pairs in spatial proximity — high for tightly packed folds, near zero for rods or random coil. The bounding-box extents give the protein's footprint along x, y, z in Å.

Accessible surface area quantifies burial. A residue with SASA near zero is packed into the hydrophobic core; one with SASA >100 Å² sits on the surface. Computed here via the Shrake–Rupley numerical algorithm with a 1.4 Å probe.

Plot images: a contact map (which residues are close in 3D, as an N×N binary image), a Ramachandran scatter (backbone torsion angles, revealing secondary-structure composition at a glance), and — for AlphaFold structures — a PAE heatmap (pairwise prediction confidence).

— Structural neighborhood —

The Foldseek 3Di string encodes local tertiary geometry as a 20-letter alphabet — one character per residue — derived from the relative positions of nearby Cα atoms. Unlike the amino-acid sequence, 3Di is a direct function of the 3D structure, so two proteins with the same fold have similar 3Di strings even at low sequence identity.

Nearest PDB neighbors are the top structural matches found by Foldseek when searching this structure against the entire Protein Data Bank. Each hit reports a TM-score (0 to 1; >0.5 almost always implies the same fold) and an E-value. These are *structural* homologs — they may share no detectable sequence similarity.

— Confidence and disorder —

For AlphaFold models, the B-factor field carries pLDDT — the model's own estimate of local accuracy on a 0–100 scale. Regions with pLDDT<50 should be treated as essentially unmodeled; they often correspond to intrinsically disordered segments.

B-factor (Debye–Waller factor) reflects atomic displacement in the crystal lattice. It is an experimental observable (units Å²), not a prediction; low values mean the atom is pinned down, high values mean it moves or is heterogeneous across the crystal.

Predicted aligned error is AlphaFold's pairwise confidence. Unlike pLDDT (per-residue), PAE is per-residue-pair and captures whether two parts of the structure are correctly placed relative to each other. Units are ångströms of expected positional error.